Protein AF-A0AAV8ZD22-F1 (afdb_monomer_lite)

Organism: NCBI:txid1586634

pLDDT: mean 76.21, std 18.82, range [34.47, 95.62]

Sequence (143 aa):
MVSEIDNVQTKMKDAEFEMQIKDKSAKDVIDAASYLVEFYIKKIYVSENHILMQNILLKCIEFWLSNNLPVPVLENILLKNMDKYFYPLSILLFCKNFGNTLDDEIFKDDCDSKPTSSGFLKEFSTKFCLQLCSMVLENVNKS

Foldseek 3Di:
DPPPPVVVVVVVVVVVVVVVVVVVVLVVVLVVLLVVLLVQQVVVLVPPDLVSNLVSNVVSLCVCVVVVHDVVSVLVSCVVNCLSRLPSVCCLQPPFCPVVPDPPPPDPDDDPPDPGSPNSNVSDDPVSNVVSVVSCVVCPPVD

Secondary structure (DSSP, 8-state):
--TTHHHHHHHHHHHHHHHHHHHHHHHHHHHHHHHHHHHHHHHHGGG--HHHHHHHHHHHHHHHHHTT--HHHHHHHHHHTGGGTHHHHHHHHH-TTGGGTT-TTT--S--S----HHHHHHHS-HHHHHHHHHHHHHHHT--

Radius of gyration: 21.17 Å; chains: 1; bounding box: 55×38×65 Å

Structure (mmCIF, N/CA/C/O backbone):
data_AF-A0AAV8ZD22-F1
#
_entry.id   AF-A0AAV8ZD22-F1
#
loop_
_atom_site.group_PDB
_atom_site.id
_atom_site.type_symbol
_atom_site.label_atom_id
_atom_site.label_alt_id
_atom_site.label_comp_id
_atom_site.label_asym_id
_atom_site.label_entity_id
_atom_site.label_seq_id
_atom_site.pdbx_PDB_ins_code
_atom_site.Cartn_x
_atom_site.Cartn_y
_atom_site.Cartn_z
_atom_site.occupancy
_atom_site.B_iso_or_equiv
_atom_site.auth_seq_id
_atom_site.auth_comp_id
_atom_site.auth_asym_id
_atom_site.auth_atom_id
_atom_site.pdbx_PDB_model_num
ATOM 1 N N . MET A 1 1 ? -36.267 6.511 46.893 1.00 45.94 1 MET A N 1
ATOM 2 C CA . MET A 1 1 ? -35.043 5.874 46.356 1.00 45.94 1 MET A CA 1
ATOM 3 C C . MET A 1 1 ? -35.280 5.354 44.930 1.00 45.94 1 MET A C 1
ATOM 5 O O . MET A 1 1 ? -35.083 4.178 44.680 1.00 45.94 1 MET A O 1
ATOM 9 N N . VAL A 1 2 ? -35.737 6.198 43.992 1.00 48.09 2 VAL A N 1
ATOM 10 C CA . VAL A 1 2 ? -35.997 5.783 42.584 1.00 48.09 2 VAL A CA 1
ATOM 11 C C . VAL A 1 2 ? -35.285 6.701 41.569 1.00 48.09 2 VAL A C 1
ATOM 13 O O . VAL A 1 2 ? -35.217 6.397 40.392 1.00 48.09 2 VAL A O 1
ATOM 16 N N . SER A 1 3 ? -34.657 7.795 42.010 1.00 55.34 3 SER A N 1
ATOM 17 C CA . SER A 1 3 ? -34.100 8.835 41.131 1.00 55.34 3 SER A CA 1
ATOM 18 C C . SER A 1 3 ? -32.692 8.564 40.582 1.00 55.34 3 SER A C 1
ATOM 20 O O . SER A 1 3 ? -32.246 9.275 39.686 1.00 55.34 3 SER A O 1
ATOM 22 N N . GLU A 1 4 ? -31.963 7.579 41.109 1.00 50.12 4 GLU A N 1
ATOM 23 C CA . GLU A 1 4 ? -30.571 7.315 40.699 1.00 50.12 4 GLU A CA 1
ATOM 24 C C . GLU A 1 4 ? -30.467 6.327 39.528 1.00 50.12 4 GLU A C 1
ATOM 26 O O . GLU A 1 4 ? -29.526 6.407 38.745 1.00 50.12 4 GLU A O 1
ATOM 31 N N . ILE A 1 5 ? -31.453 5.440 39.357 1.00 50.94 5 ILE A N 1
ATOM 32 C CA . ILE A 1 5 ? -31.430 4.373 38.341 1.00 50.94 5 ILE A CA 1
ATOM 33 C C . ILE A 1 5 ? -31.773 4.926 36.945 1.00 50.94 5 ILE A C 1
ATOM 35 O O . ILE A 1 5 ? -31.109 4.581 35.965 1.00 50.94 5 ILE A O 1
ATOM 39 N N . ASP A 1 6 ? -32.723 5.861 36.859 1.00 48.06 6 ASP A N 1
ATOM 40 C CA . ASP A 1 6 ? -33.130 6.486 35.589 1.00 48.06 6 ASP A CA 1
ATOM 41 C C . ASP A 1 6 ? -32.039 7.412 35.012 1.00 48.06 6 ASP A C 1
ATOM 43 O O . ASP A 1 6 ? -31.872 7.538 33.795 1.00 48.06 6 ASP A O 1
ATOM 47 N N . ASN A 1 7 ? -31.217 8.015 35.878 1.00 50.19 7 ASN 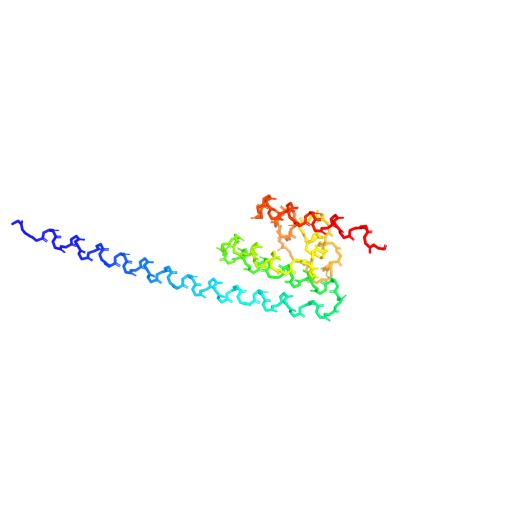A N 1
ATOM 48 C CA . ASN A 1 7 ? -30.137 8.920 35.474 1.00 50.19 7 ASN A CA 1
ATOM 49 C C . ASN A 1 7 ? -28.916 8.168 34.895 1.00 50.19 7 ASN A C 1
ATOM 51 O O . ASN A 1 7 ? -28.169 8.711 34.080 1.00 50.19 7 ASN A O 1
ATOM 55 N N . VAL A 1 8 ? -28.717 6.902 35.281 1.00 53.22 8 VAL A N 1
ATOM 56 C CA . VAL A 1 8 ? -27.631 6.046 34.765 1.00 53.22 8 VAL A CA 1
ATOM 57 C C . VAL A 1 8 ? -27.992 5.455 33.400 1.00 53.22 8 VAL A C 1
ATOM 59 O O . VAL A 1 8 ? -27.152 5.446 32.501 1.00 53.22 8 VAL A O 1
ATOM 62 N N . GLN A 1 9 ? -29.247 5.038 33.196 1.00 51.25 9 GLN A N 1
ATOM 63 C CA . GLN A 1 9 ? -29.701 4.502 31.903 1.00 51.25 9 GLN A CA 1
ATOM 64 C C . GLN A 1 9 ? -29.689 5.547 30.780 1.00 51.25 9 GLN A C 1
ATOM 66 O O . GLN A 1 9 ? -29.398 5.213 29.632 1.00 51.25 9 GLN A O 1
ATOM 71 N N . THR A 1 10 ? -29.959 6.812 31.107 1.00 54.03 10 THR A N 1
ATOM 72 C CA . THR A 1 10 ? -29.944 7.910 30.128 1.00 54.03 10 THR A CA 1
ATOM 73 C C . THR A 1 10 ? -28.510 8.229 29.681 1.00 54.03 10 THR A C 1
ATOM 75 O O . THR A 1 10 ? -28.234 8.278 28.486 1.00 54.03 10 THR A O 1
ATOM 78 N N . LYS A 1 11 ? -27.551 8.278 30.620 1.00 55.69 11 LYS A N 1
ATOM 79 C CA . LYS A 1 11 ? -26.122 8.484 30.312 1.00 55.69 11 LYS A CA 1
ATOM 80 C C . LYS A 1 11 ? -25.483 7.352 29.500 1.00 55.69 11 LYS A C 1
ATOM 82 O O . LYS A 1 11 ? -24.608 7.622 28.683 1.00 55.69 11 LYS A O 1
ATOM 87 N N . MET A 1 12 ? -25.888 6.095 29.714 1.00 56.16 12 MET A N 1
ATOM 88 C CA . MET A 1 12 ? -25.367 4.962 28.931 1.00 56.16 12 MET A CA 1
ATOM 89 C C . MET A 1 12 ? -25.869 4.981 27.481 1.00 56.16 12 MET A C 1
ATOM 91 O O . MET A 1 12 ? -25.092 4.690 26.575 1.00 56.16 12 MET A O 1
ATOM 95 N N . LYS A 1 13 ? -27.124 5.390 27.249 1.00 51.69 13 LYS A N 1
ATOM 96 C CA . LYS A 1 13 ? -27.680 5.554 25.895 1.00 51.69 13 LYS A CA 1
ATOM 97 C C . LYS A 1 13 ? -27.021 6.690 25.117 1.00 51.69 13 LYS A C 1
ATOM 99 O O . LYS A 1 13 ? -26.737 6.514 23.937 1.00 51.69 13 LYS A O 1
ATOM 104 N N . ASP A 1 14 ? -26.743 7.816 25.770 1.00 51.88 14 ASP A N 1
ATOM 105 C CA . ASP A 1 14 ? -26.068 8.949 25.127 1.00 51.88 14 ASP A CA 1
ATOM 106 C C . ASP A 1 14 ? -24.612 8.606 24.767 1.00 51.88 14 ASP A C 1
ATOM 108 O O . ASP A 1 14 ? -24.157 8.921 23.669 1.00 51.88 14 ASP A O 1
ATOM 112 N N . ALA A 1 15 ? -23.903 7.866 25.629 1.00 56.94 15 ALA A N 1
ATOM 113 C CA . ALA A 1 15 ? -22.544 7.395 25.352 1.00 56.94 15 ALA A CA 1
ATOM 114 C C . ALA A 1 15 ? -22.484 6.354 24.216 1.00 56.94 15 ALA A C 1
ATOM 116 O O . ALA A 1 15 ? -21.581 6.413 23.382 1.00 56.94 15 ALA A O 1
ATOM 117 N N . GLU A 1 16 ? -23.443 5.423 24.139 1.00 54.44 16 GLU A N 1
ATOM 118 C CA . GLU A 1 16 ? -23.554 4.485 23.010 1.00 54.44 16 GLU A CA 1
ATOM 119 C C . GLU A 1 16 ? -23.884 5.203 21.699 1.00 54.44 16 GLU A C 1
ATOM 121 O O . GLU A 1 16 ? -23.331 4.856 20.655 1.00 54.44 16 GLU A O 1
ATOM 126 N N . PHE A 1 17 ? -24.748 6.220 21.736 1.00 50.00 17 PHE A N 1
ATOM 127 C CA . PHE A 1 17 ? -25.114 6.997 20.555 1.00 50.00 17 PHE A CA 1
ATOM 128 C C . PHE A 1 17 ? -23.949 7.873 20.069 1.00 50.00 17 PHE A C 1
ATOM 130 O O . PHE A 1 17 ? -23.640 7.875 18.879 1.00 50.00 17 PHE A O 1
ATOM 137 N N . GLU A 1 18 ? -23.226 8.543 20.972 1.00 50.84 18 GLU A N 1
ATOM 138 C CA . GLU A 1 18 ? -22.003 9.289 20.640 1.00 50.84 18 GLU A CA 1
ATOM 139 C C . GLU A 1 18 ? -20.881 8.380 20.117 1.00 50.84 18 GLU A C 1
ATOM 141 O O . GLU A 1 18 ? -20.168 8.754 19.182 1.00 50.84 18 GLU A O 1
ATOM 146 N N . MET A 1 19 ? -20.734 7.174 20.675 1.00 53.66 19 MET A N 1
ATOM 147 C CA . MET A 1 19 ? -19.767 6.180 20.206 1.00 53.66 19 MET A CA 1
ATOM 148 C C . MET A 1 19 ? -20.136 5.662 18.809 1.00 53.66 19 MET A C 1
ATOM 150 O O . MET A 1 19 ? -19.268 5.616 17.943 1.00 53.66 19 MET A O 1
ATOM 154 N N . GLN A 1 20 ? -21.416 5.379 18.540 1.00 51.31 20 GLN A N 1
ATOM 155 C CA . GLN A 1 20 ? -21.905 4.983 17.211 1.00 51.31 20 GLN A CA 1
ATOM 156 C C . GLN A 1 20 ? -21.801 6.113 16.170 1.00 51.31 20 GLN A C 1
ATOM 158 O O . GLN A 1 20 ? -21.500 5.850 15.004 1.00 51.31 20 GLN A O 1
ATOM 163 N N . ILE A 1 21 ? -22.007 7.374 16.567 1.00 53.88 21 ILE A N 1
ATOM 164 C CA . ILE A 1 21 ? -21.821 8.542 15.689 1.00 53.88 21 ILE A CA 1
ATOM 165 C C . ILE A 1 21 ? -20.338 8.753 15.362 1.00 53.88 21 ILE A C 1
ATOM 167 O O . ILE A 1 21 ? -20.004 8.996 14.199 1.00 53.88 21 ILE A O 1
ATOM 171 N N . LYS A 1 22 ? -19.439 8.619 16.349 1.00 59.47 22 LYS A N 1
ATOM 172 C CA . LYS A 1 22 ? -17.985 8.669 16.123 1.00 59.47 22 LYS A CA 1
ATOM 173 C C . LYS A 1 22 ? -17.518 7.561 15.186 1.00 59.47 22 LYS A C 1
ATOM 175 O O . LYS A 1 22 ? -16.723 7.834 14.292 1.00 59.47 22 LYS A O 1
ATOM 180 N N . ASP A 1 23 ? -18.041 6.350 15.351 1.00 64.56 23 ASP A N 1
ATOM 181 C CA . ASP A 1 23 ? -17.656 5.191 14.541 1.00 64.56 23 ASP A CA 1
ATOM 182 C C . ASP A 1 23 ? -18.130 5.334 13.084 1.00 64.56 23 ASP A C 1
ATOM 184 O O . ASP A 1 23 ? -17.390 5.058 12.139 1.00 64.56 23 ASP A O 1
ATOM 188 N N . LYS A 1 24 ? -19.335 5.885 12.877 1.00 71.12 24 LYS A N 1
ATOM 189 C CA . LYS A 1 24 ? -19.860 6.174 11.536 1.00 71.12 24 LYS A CA 1
ATOM 190 C C . LYS A 1 24 ? -19.096 7.301 10.838 1.00 71.12 24 LYS A C 1
ATOM 192 O O . LYS A 1 24 ? -18.698 7.139 9.690 1.00 71.12 24 LYS A O 1
ATOM 197 N N . SER A 1 25 ? -18.821 8.401 11.541 1.00 80.38 25 SER A N 1
ATOM 198 C CA . SER A 1 25 ? -18.038 9.513 10.987 1.00 80.38 25 SER A CA 1
ATOM 199 C C . SER A 1 25 ? -16.594 9.111 10.676 1.00 80.38 25 SER A C 1
ATOM 201 O O . SER A 1 25 ? -16.046 9.559 9.673 1.00 80.38 25 SER A O 1
ATOM 203 N N . ALA A 1 26 ? -15.966 8.282 11.515 1.00 84.50 26 ALA A N 1
ATOM 204 C CA . ALA A 1 26 ? -14.617 7.781 11.270 1.00 84.50 26 ALA A CA 1
ATOM 205 C C . ALA A 1 26 ? -14.584 6.844 10.058 1.00 84.50 26 ALA A C 1
ATOM 207 O O . ALA A 1 26 ? -13.686 6.939 9.222 1.00 84.50 26 ALA A O 1
ATOM 208 N N . LYS A 1 27 ? -15.596 5.982 9.925 1.00 88.81 27 LYS A N 1
ATOM 209 C CA . LYS A 1 27 ? -15.750 5.110 8.763 1.00 88.81 27 LYS A CA 1
ATOM 210 C C . LYS A 1 27 ? -15.905 5.902 7.465 1.00 88.81 27 LYS A C 1
ATOM 212 O O . LYS A 1 27 ? -15.204 5.596 6.508 1.00 88.81 27 LYS A O 1
ATOM 217 N N . ASP A 1 28 ? -16.729 6.948 7.450 1.00 92.81 28 ASP A N 1
ATOM 218 C CA . ASP A 1 28 ? -16.911 7.797 6.265 1.00 92.81 28 ASP A CA 1
ATOM 219 C C . ASP A 1 28 ? -15.590 8.469 5.835 1.00 92.81 28 ASP A C 1
ATOM 221 O O . ASP A 1 28 ? -15.279 8.549 4.645 1.00 92.81 28 ASP A O 1
ATOM 225 N N . VAL A 1 29 ? -14.768 8.901 6.802 1.00 92.19 29 VAL A N 1
ATOM 226 C CA . VAL A 1 29 ? -13.429 9.458 6.538 1.00 92.19 29 VAL A CA 1
ATOM 227 C C . VAL A 1 29 ? -12.488 8.399 5.963 1.00 92.19 29 VAL A C 1
ATOM 229 O O . VAL A 1 29 ? -11.791 8.672 4.985 1.00 92.19 29 VAL A O 1
ATOM 232 N N . ILE A 1 30 ? -12.476 7.191 6.533 1.00 93.69 30 ILE A N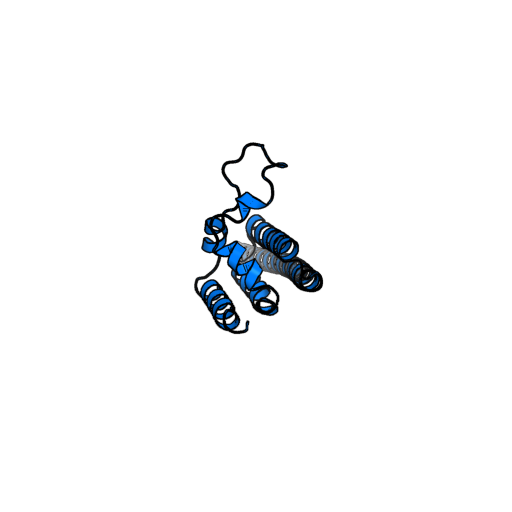 1
ATOM 233 C CA . ILE A 1 30 ? -11.658 6.077 6.034 1.00 93.69 30 ILE A CA 1
ATOM 234 C C . ILE A 1 30 ? -12.088 5.693 4.617 1.00 93.69 30 ILE A C 1
ATOM 236 O O . ILE A 1 30 ? -11.228 5.482 3.763 1.00 93.69 30 ILE A O 1
ATOM 240 N N . ASP A 1 31 ? -13.388 5.641 4.337 1.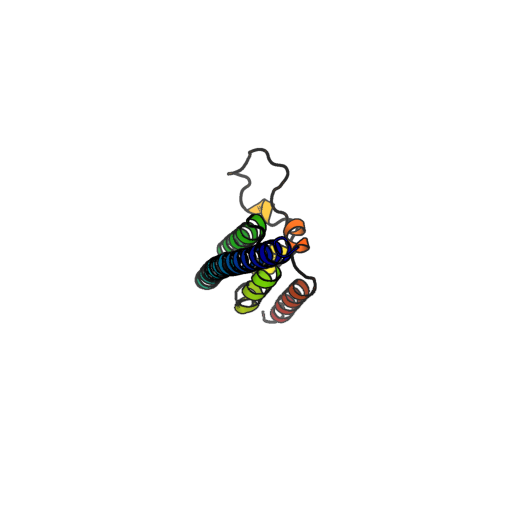00 94.50 31 ASP A N 1
ATOM 241 C CA . ASP A 1 31 ? -13.924 5.304 3.018 1.00 94.50 31 ASP A CA 1
ATOM 242 C C . ASP A 1 31 ? -13.555 6.381 1.981 1.00 94.50 31 ASP A C 1
ATOM 244 O O . ASP A 1 31 ? -13.091 6.057 0.883 1.00 94.50 31 ASP A O 1
ATOM 248 N N . ALA A 1 32 ? -13.659 7.665 2.340 1.00 95.06 32 ALA A N 1
ATOM 249 C CA . ALA A 1 32 ? -13.244 8.775 1.482 1.00 95.06 32 ALA A CA 1
ATOM 250 C C . ALA A 1 32 ? -11.729 8.770 1.208 1.00 95.06 32 ALA A C 1
ATOM 252 O O . ALA A 1 32 ? -11.302 8.913 0.058 1.00 95.06 32 ALA A O 1
ATOM 253 N N . ALA A 1 33 ? -10.909 8.557 2.242 1.00 95.38 33 ALA A N 1
ATOM 254 C CA . ALA A 1 33 ? -9.460 8.429 2.108 1.00 95.38 33 ALA A CA 1
ATOM 255 C C . ALA A 1 33 ? -9.079 7.216 1.246 1.00 95.38 33 ALA A C 1
ATOM 257 O O . ALA A 1 33 ? -8.215 7.317 0.372 1.00 95.38 33 ALA A O 1
ATOM 258 N N . SER A 1 34 ? -9.766 6.088 1.441 1.00 94.88 34 SER A N 1
ATOM 259 C CA . SER A 1 34 ? -9.576 4.865 0.656 1.00 94.88 34 SER A CA 1
ATOM 260 C C . SER A 1 34 ? -9.868 5.108 -0.819 1.00 94.88 34 SER A C 1
ATOM 262 O O . SER A 1 34 ? -9.068 4.738 -1.678 1.00 94.88 34 SER A O 1
ATOM 264 N N . TYR A 1 35 ? -10.983 5.780 -1.118 1.00 95.38 35 TYR A N 1
ATOM 265 C CA . TYR A 1 35 ? -11.352 6.151 -2.479 1.00 95.38 35 TYR A CA 1
ATOM 266 C C . TYR A 1 35 ? -10.302 7.057 -3.130 1.00 95.38 35 TYR A C 1
ATOM 268 O O . TYR A 1 35 ? -9.913 6.821 -4.275 1.00 95.38 35 TYR A O 1
ATOM 276 N N . LEU A 1 36 ? -9.807 8.061 -2.400 1.00 94.69 36 LEU A N 1
ATOM 277 C CA . LEU A 1 36 ? -8.793 8.992 -2.893 1.00 94.69 36 LEU A CA 1
ATOM 278 C C . LEU A 1 36 ? -7.488 8.270 -3.258 1.00 94.69 36 LEU A C 1
ATOM 280 O O . LEU A 1 36 ? -6.965 8.452 -4.359 1.00 94.69 36 LEU A O 1
ATOM 284 N N . VAL A 1 37 ? -6.982 7.425 -2.356 1.00 93.94 37 VAL A N 1
ATOM 285 C CA . VAL A 1 37 ? -5.751 6.656 -2.582 1.00 93.94 37 VAL A CA 1
ATOM 286 C C . VAL A 1 37 ? -5.933 5.667 -3.733 1.00 93.94 37 VAL A C 1
ATOM 288 O O . VAL A 1 37 ? -5.109 5.632 -4.648 1.00 93.94 37 VAL A O 1
ATOM 291 N N . GLU A 1 38 ? -7.039 4.916 -3.759 1.00 92.12 38 GLU A N 1
ATOM 292 C CA . GLU A 1 38 ? -7.342 4.002 -4.865 1.00 92.12 38 GLU A CA 1
ATOM 293 C C . GLU A 1 38 ? -7.435 4.730 -6.214 1.00 92.12 38 GLU A C 1
ATOM 295 O O . GLU A 1 38 ? -6.985 4.197 -7.232 1.00 92.12 38 GLU A O 1
ATOM 300 N N . PHE A 1 39 ? -8.014 5.933 -6.243 1.00 92.12 39 PHE A N 1
ATOM 301 C CA . PHE A 1 39 ? -8.133 6.735 -7.456 1.00 92.12 39 PHE A CA 1
ATOM 302 C C . PHE A 1 39 ? -6.759 7.093 -8.027 1.00 92.12 39 PHE A C 1
ATOM 304 O O . PHE A 1 39 ? -6.496 6.812 -9.200 1.00 92.12 39 PHE A O 1
ATOM 311 N N . TYR A 1 40 ? -5.868 7.662 -7.210 1.00 90.69 40 TYR A N 1
ATOM 312 C CA . TYR A 1 40 ? -4.534 8.049 -7.669 1.00 90.69 40 TYR A CA 1
ATOM 313 C C . TYR A 1 40 ? -3.716 6.839 -8.112 1.00 90.69 40 TYR A C 1
ATOM 315 O O . TYR A 1 40 ? -3.169 6.848 -9.214 1.00 90.69 40 TYR A O 1
ATOM 323 N N . ILE A 1 41 ? -3.726 5.760 -7.328 1.00 87.44 41 ILE A N 1
ATOM 324 C CA . ILE A 1 41 ? -3.038 4.510 -7.666 1.00 87.44 41 ILE A CA 1
ATOM 325 C C . ILE A 1 41 ? -3.490 3.955 -9.028 1.00 87.44 41 ILE A C 1
ATOM 327 O O . ILE A 1 41 ? -2.671 3.515 -9.836 1.00 87.44 41 ILE A O 1
ATOM 331 N N . LYS A 1 42 ? -4.793 3.988 -9.326 1.00 86.31 42 LYS A N 1
ATOM 332 C CA . LYS A 1 42 ? -5.313 3.510 -10.618 1.00 86.31 42 LYS A CA 1
ATOM 333 C C . LYS A 1 42 ? -4.912 4.419 -11.779 1.00 86.31 42 LYS A C 1
ATOM 335 O O . LYS A 1 42 ? -4.726 3.930 -12.891 1.00 86.31 42 LYS A O 1
ATOM 340 N N . LYS A 1 43 ? -4.787 5.729 -11.549 1.00 83.06 43 LYS A N 1
ATOM 341 C CA . LYS A 1 43 ? -4.439 6.705 -12.592 1.00 83.06 43 LYS A CA 1
ATOM 342 C C . LYS A 1 43 ? -2.959 6.684 -12.968 1.00 83.06 43 LYS A C 1
ATOM 344 O O . LYS A 1 43 ? -2.649 6.893 -14.137 1.00 83.06 43 LYS A O 1
ATOM 349 N N . ILE A 1 44 ? -2.061 6.388 -12.028 1.00 78.31 44 ILE A N 1
ATOM 350 C CA . ILE A 1 44 ? -0.613 6.437 -12.289 1.00 78.31 44 ILE A CA 1
ATOM 351 C C . ILE A 1 44 ? -0.102 5.328 -13.197 1.00 78.31 44 ILE A C 1
ATOM 353 O O . ILE A 1 44 ? 0.844 5.563 -13.947 1.00 78.31 44 ILE A O 1
ATOM 357 N N . TYR A 1 45 ? -0.755 4.162 -13.188 1.00 69.62 45 TYR A N 1
ATOM 358 C CA . TYR A 1 45 ? -0.381 3.020 -14.028 1.00 69.62 45 TYR A CA 1
ATOM 359 C C . TYR A 1 45 ? -0.318 3.378 -15.522 1.00 69.62 45 TYR A C 1
ATOM 361 O O . TYR A 1 45 ? 0.522 2.865 -16.249 1.00 69.62 45 TYR A O 1
ATOM 369 N N . VAL A 1 46 ? -1.151 4.322 -15.967 1.00 64.19 46 VAL A N 1
ATOM 370 C CA . VAL A 1 46 ? -1.263 4.725 -17.379 1.00 64.19 46 VAL A CA 1
ATOM 371 C C . VAL A 1 46 ? -0.013 5.452 -17.892 1.00 64.19 46 VAL A C 1
ATOM 373 O O . VAL A 1 46 ? 0.181 5.557 -19.095 1.00 64.19 46 VAL A O 1
ATOM 376 N N . SER A 1 47 ? 0.834 5.974 -17.001 1.00 62.59 47 SER A N 1
ATOM 377 C CA . SER A 1 47 ? 1.918 6.883 -17.393 1.00 62.59 47 SER A CA 1
ATOM 378 C C . SER A 1 47 ? 3.247 6.212 -17.761 1.00 62.59 47 SER A C 1
ATOM 380 O O . SER A 1 47 ? 4.141 6.930 -18.196 1.00 62.59 47 SER A O 1
ATOM 382 N N . GLU A 1 48 ? 3.412 4.896 -17.541 1.00 68.19 48 GLU A N 1
ATOM 383 C CA . GLU A 1 48 ? 4.676 4.123 -17.695 1.00 68.19 48 GLU A CA 1
ATOM 384 C C . GLU A 1 48 ? 5.931 4.754 -17.042 1.00 68.19 48 GLU A C 1
ATOM 386 O O . GLU A 1 48 ? 7.052 4.274 -17.188 1.00 68.19 48 GLU A O 1
ATOM 391 N N . ASN A 1 49 ? 5.760 5.818 -16.257 1.00 82.88 49 ASN A N 1
ATOM 392 C CA . ASN A 1 49 ? 6.834 6.554 -15.623 1.00 82.88 49 ASN A CA 1
ATOM 393 C C . ASN A 1 49 ? 6.980 6.078 -14.177 1.00 82.88 49 ASN A C 1
ATOM 395 O O . ASN A 1 49 ? 6.250 6.510 -13.282 1.00 82.88 49 ASN A O 1
ATOM 399 N N . HIS A 1 50 ? 7.945 5.189 -13.947 1.00 79.38 50 HIS A N 1
ATOM 400 C CA . HIS A 1 50 ? 8.190 4.609 -12.627 1.00 79.38 50 HIS A CA 1
ATOM 401 C C . HIS A 1 50 ? 8.521 5.648 -11.546 1.00 79.38 50 HIS A C 1
ATOM 403 O O . HIS A 1 50 ? 8.151 5.432 -10.394 1.00 79.38 50 HIS A O 1
ATOM 409 N N . ILE A 1 51 ? 9.139 6.782 -11.900 1.00 83.69 51 ILE A N 1
ATOM 410 C CA . ILE A 1 51 ? 9.435 7.872 -10.955 1.00 83.69 51 ILE A CA 1
ATOM 411 C C . ILE A 1 51 ? 8.134 8.546 -10.511 1.00 83.69 51 ILE A C 1
ATOM 413 O O . ILE A 1 51 ? 7.889 8.715 -9.319 1.00 83.69 51 ILE A O 1
ATOM 417 N N . LEU A 1 52 ? 7.255 8.882 -11.460 1.00 84.62 52 LEU A N 1
ATOM 418 C CA . LEU A 1 52 ? 5.954 9.475 -11.149 1.00 84.62 52 LEU A CA 1
ATOM 419 C C . LEU A 1 52 ? 5.085 8.519 -10.320 1.00 84.62 52 LEU A C 1
ATOM 421 O O . LEU A 1 52 ? 4.464 8.936 -9.342 1.00 84.62 52 LEU A O 1
ATOM 425 N N . MET A 1 53 ? 5.068 7.233 -10.685 1.00 87.75 53 MET A N 1
ATOM 426 C CA . MET A 1 53 ? 4.355 6.202 -9.930 1.00 87.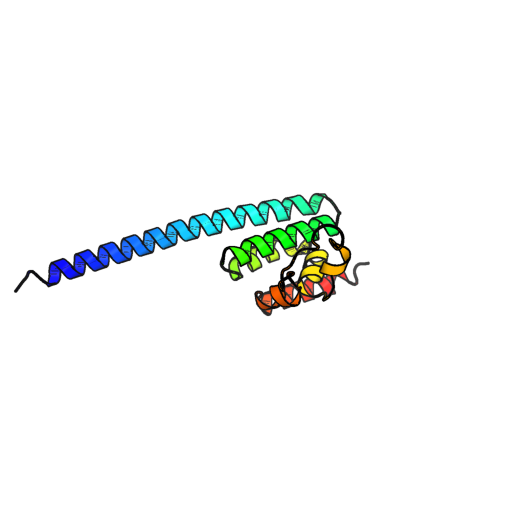75 53 MET A CA 1
ATOM 427 C C . MET A 1 53 ? 4.872 6.104 -8.495 1.00 87.75 53 MET A C 1
ATOM 429 O O . MET A 1 53 ? 4.081 6.068 -7.555 1.00 87.75 53 MET A O 1
ATOM 433 N N . GLN A 1 54 ? 6.194 6.098 -8.324 1.00 85.88 54 GLN A N 1
ATOM 434 C CA . GLN A 1 54 ? 6.828 6.060 -7.015 1.00 85.88 54 GLN A CA 1
ATOM 435 C C . GLN A 1 54 ? 6.487 7.298 -6.178 1.00 85.88 54 GLN A C 1
ATOM 437 O O . GLN A 1 54 ? 6.101 7.148 -5.022 1.00 85.88 54 GLN A O 1
ATOM 442 N N . ASN A 1 55 ? 6.555 8.501 -6.756 1.00 85.94 55 ASN A N 1
ATOM 443 C CA . ASN A 1 55 ? 6.232 9.750 -6.060 1.00 85.94 55 ASN A CA 1
ATOM 444 C C . ASN A 1 55 ? 4.781 9.787 -5.581 1.00 85.94 55 ASN A C 1
ATOM 446 O O . ASN A 1 55 ? 4.496 10.218 -4.465 1.00 85.94 55 ASN A O 1
ATOM 450 N N . ILE A 1 56 ? 3.850 9.311 -6.404 1.00 89.69 56 ILE A N 1
ATOM 451 C CA . ILE A 1 56 ? 2.438 9.288 -6.025 1.00 89.69 56 ILE A CA 1
ATOM 452 C C . ILE A 1 56 ? 2.178 8.227 -4.955 1.00 89.69 56 ILE A C 1
ATOM 454 O O . ILE A 1 56 ? 1.474 8.517 -3.992 1.00 89.69 56 ILE A O 1
ATOM 458 N N . LEU A 1 57 ? 2.792 7.043 -5.053 1.00 90.81 57 LEU A N 1
ATOM 459 C CA . LEU A 1 57 ? 2.723 6.037 -3.988 1.00 90.81 57 LEU A CA 1
ATOM 460 C C . LEU A 1 57 ? 3.280 6.567 -2.665 1.00 90.81 57 LEU A C 1
ATOM 462 O O . LEU A 1 57 ? 2.639 6.395 -1.630 1.00 90.81 57 LEU A O 1
ATOM 466 N N . LEU A 1 58 ? 4.424 7.257 -2.708 1.00 90.12 58 LEU A N 1
ATOM 467 C CA . LEU A 1 58 ? 5.008 7.923 -1.548 1.00 90.12 58 LEU A CA 1
ATOM 468 C C . LEU A 1 58 ? 4.011 8.905 -0.931 1.00 90.12 58 LEU A C 1
ATOM 470 O O . LEU A 1 58 ? 3.713 8.797 0.254 1.00 90.12 58 LEU A O 1
ATOM 474 N N . LYS A 1 59 ? 3.425 9.804 -1.732 1.00 90.69 59 LYS A N 1
ATOM 475 C CA . LYS A 1 59 ? 2.445 10.779 -1.234 1.00 90.69 59 LYS A CA 1
ATOM 476 C C . LYS A 1 59 ? 1.178 10.133 -0.687 1.00 90.69 59 LYS A C 1
ATOM 478 O O . LYS A 1 59 ? 0.647 10.621 0.305 1.00 90.69 59 LYS A O 1
ATOM 483 N N . CYS A 1 60 ? 0.708 9.032 -1.271 1.00 92.75 60 CYS A N 1
ATOM 484 C CA . CYS A 1 60 ? -0.422 8.280 -0.728 1.00 92.75 60 CYS A CA 1
ATOM 485 C C . CYS A 1 60 ? -0.101 7.657 0.637 1.00 92.75 60 CYS A C 1
ATOM 487 O O . CYS A 1 60 ? -0.935 7.718 1.538 1.00 92.75 60 CYS A O 1
ATOM 489 N N . ILE A 1 61 ? 1.092 7.077 0.796 1.00 92.44 61 ILE A N 1
ATOM 490 C CA . ILE A 1 61 ? 1.526 6.454 2.053 1.00 92.44 61 ILE A CA 1
ATOM 491 C C . ILE A 1 61 ? 1.765 7.522 3.125 1.00 92.44 61 ILE A C 1
ATOM 493 O O . ILE A 1 61 ? 1.245 7.386 4.229 1.00 92.44 61 ILE A O 1
ATOM 497 N N . GLU A 1 62 ? 2.465 8.612 2.796 1.00 91.69 62 GLU A N 1
ATOM 498 C CA . GLU A 1 62 ? 2.649 9.764 3.690 1.00 91.69 62 GLU A CA 1
ATOM 499 C C . GLU A 1 62 ? 1.304 10.315 4.155 1.00 91.69 62 GLU A C 1
ATOM 501 O O . GLU A 1 62 ? 1.064 10.411 5.353 1.00 91.69 62 GLU A O 1
ATOM 506 N N . PHE A 1 63 ? 0.394 10.605 3.219 1.00 93.75 63 PHE A N 1
ATOM 507 C CA . PHE A 1 63 ? -0.950 11.074 3.542 1.00 93.75 63 PHE A CA 1
ATOM 508 C C . PHE A 1 63 ? -1.659 10.134 4.521 1.00 93.75 63 PHE A C 1
ATOM 510 O O . PHE A 1 63 ? -2.231 10.594 5.509 1.00 93.75 63 PHE A O 1
ATOM 517 N N . TRP A 1 64 ? -1.616 8.826 4.270 1.00 95.00 64 TRP A N 1
ATOM 518 C CA . TRP A 1 64 ? -2.306 7.852 5.107 1.00 95.00 64 TRP A CA 1
ATOM 519 C C . TRP A 1 64 ? -1.748 7.811 6.531 1.00 95.00 64 TRP A C 1
ATOM 521 O O . TRP A 1 64 ? -2.505 7.875 7.503 1.00 95.00 64 TRP A O 1
ATOM 531 N N . LEU A 1 65 ? -0.420 7.743 6.648 1.00 91.12 65 LEU A N 1
ATOM 532 C CA . LEU A 1 65 ? 0.279 7.644 7.927 1.00 91.12 65 LEU A CA 1
ATOM 533 C C . LEU A 1 65 ? 0.195 8.951 8.722 1.00 91.12 65 LEU A C 1
ATOM 535 O O . LEU A 1 65 ? -0.111 8.920 9.910 1.00 91.12 65 LEU A O 1
ATOM 539 N N . SER A 1 66 ? 0.367 10.108 8.075 1.00 91.31 66 SER A N 1
ATOM 540 C CA . SER A 1 66 ? 0.254 11.420 8.730 1.00 91.31 66 SER A CA 1
ATOM 541 C C . SER A 1 66 ? -1.143 11.696 9.293 1.00 91.31 66 SER A C 1
ATOM 543 O O . SER A 1 66 ? -1.274 12.471 10.236 1.00 91.31 66 SER A O 1
ATOM 545 N N . ASN A 1 67 ? -2.183 11.056 8.750 1.00 91.25 67 ASN A N 1
ATOM 546 C CA . ASN A 1 67 ? -3.553 11.157 9.258 1.00 91.25 67 ASN A CA 1
ATOM 547 C C . ASN A 1 67 ? -3.922 10.043 10.257 1.00 91.25 67 ASN A C 1
ATOM 549 O O . ASN A 1 67 ? -5.082 9.954 10.655 1.00 91.25 67 ASN A O 1
ATOM 553 N N . ASN A 1 68 ? -2.963 9.209 10.684 1.00 89.44 68 ASN A N 1
ATOM 554 C CA . ASN A 1 68 ? -3.171 8.091 11.616 1.00 89.44 68 ASN A CA 1
ATOM 555 C C . ASN A 1 68 ? -4.310 7.144 11.190 1.00 89.44 68 ASN A C 1
ATOM 557 O O . ASN A 1 68 ? -5.056 6.625 12.025 1.00 89.44 68 ASN A O 1
ATOM 561 N N . LEU A 1 69 ? -4.471 6.938 9.880 1.00 93.06 69 LEU A N 1
ATOM 562 C CA . LEU A 1 69 ? -5.496 6.047 9.349 1.00 93.06 69 LEU A CA 1
ATOM 563 C C . LEU A 1 69 ? -5.080 4.572 9.526 1.00 93.06 69 LEU A C 1
ATOM 565 O O . LEU A 1 69 ? -3.886 4.262 9.523 1.00 93.06 69 LEU A O 1
ATOM 569 N N . PRO A 1 70 ? -6.029 3.621 9.632 1.00 94.12 70 PRO A N 1
ATOM 570 C CA . PRO A 1 70 ? -5.699 2.219 9.886 1.00 94.12 70 PRO A CA 1
ATOM 571 C C . PRO A 1 70 ? -4.826 1.608 8.781 1.00 94.12 70 PRO A C 1
ATOM 573 O O . PRO A 1 70 ? -5.277 1.421 7.650 1.00 94.12 70 PRO A O 1
ATOM 576 N N . VAL A 1 71 ? -3.579 1.256 9.103 1.00 94.50 71 VAL A N 1
ATOM 577 C CA . VAL A 1 71 ? -2.625 0.666 8.143 1.00 94.50 71 VAL A CA 1
ATOM 578 C C . VAL A 1 71 ? -3.139 -0.620 7.473 1.00 94.50 71 VAL A C 1
ATOM 580 O O . VAL A 1 71 ? -2.961 -0.744 6.262 1.00 94.50 71 VAL A O 1
ATOM 583 N N . PRO A 1 72 ? -3.863 -1.538 8.152 1.00 94.75 72 PRO A N 1
ATOM 584 C CA . PRO A 1 72 ? -4.405 -2.729 7.487 1.00 94.75 72 PRO A CA 1
ATOM 585 C C . PRO A 1 72 ? -5.341 -2.422 6.305 1.00 94.75 72 PRO A C 1
ATOM 587 O O . PRO A 1 72 ? -5.450 -3.211 5.365 1.00 94.75 72 PRO A O 1
ATOM 590 N N . VAL A 1 73 ? -6.020 -1.269 6.321 1.00 95.06 73 VAL A N 1
ATOM 591 C CA . VAL A 1 73 ? -6.870 -0.830 5.204 1.00 95.06 73 VAL A CA 1
ATOM 592 C C . VAL A 1 73 ? -6.008 -0.353 4.033 1.00 95.06 73 VAL A C 1
ATOM 594 O O . VAL A 1 73 ? -6.273 -0.740 2.893 1.00 95.06 73 VAL A O 1
ATOM 597 N N . LEU A 1 74 ? -4.938 0.402 4.306 1.00 94.94 74 LEU A N 1
ATOM 598 C CA . LEU A 1 74 ? -3.958 0.799 3.292 1.00 94.94 74 LEU A CA 1
ATOM 599 C C . LEU A 1 74 ? -3.299 -0.416 2.638 1.00 94.94 74 LEU A C 1
ATOM 601 O O . LEU A 1 74 ? -3.220 -0.477 1.415 1.00 94.94 74 LEU A O 1
ATOM 605 N N . GLU A 1 75 ? -2.872 -1.401 3.428 1.00 95.31 75 GLU A N 1
ATOM 606 C CA . GLU A 1 75 ? -2.305 -2.652 2.915 1.00 95.31 75 GLU A CA 1
ATOM 607 C C . GLU A 1 75 ? -3.247 -3.339 1.935 1.00 95.31 75 GLU A C 1
ATOM 609 O O . GLU A 1 75 ? -2.827 -3.759 0.861 1.00 95.31 75 GLU A O 1
ATOM 614 N N . ASN A 1 76 ? -4.535 -3.418 2.274 1.00 94.69 76 ASN A N 1
ATOM 615 C CA . ASN A 1 76 ? -5.533 -4.013 1.398 1.00 94.69 76 ASN A CA 1
ATOM 616 C C . ASN A 1 76 ? -5.686 -3.220 0.087 1.00 94.69 76 ASN A C 1
ATOM 618 O O . ASN A 1 76 ? -5.747 -3.810 -0.989 1.00 94.69 76 ASN A O 1
ATOM 622 N N . ILE A 1 77 ? -5.707 -1.885 0.154 1.00 93.31 77 ILE A N 1
ATOM 623 C CA . ILE A 1 77 ? -5.753 -1.014 -1.033 1.00 93.31 77 ILE A CA 1
ATOM 624 C C . ILE A 1 77 ? -4.528 -1.235 -1.929 1.00 93.31 77 ILE A C 1
ATOM 626 O O . ILE A 1 77 ? -4.670 -1.376 -3.150 1.00 93.31 77 ILE A O 1
ATOM 630 N N . LEU A 1 78 ? -3.342 -1.296 -1.317 1.00 93.00 78 LEU A N 1
ATOM 631 C CA . LEU A 1 78 ? -2.079 -1.518 -2.010 1.00 93.00 78 LEU A CA 1
ATOM 632 C C . LEU A 1 78 ? -2.017 -2.923 -2.633 1.00 93.00 78 LEU A C 1
ATOM 634 O O . LEU A 1 78 ? -1.602 -3.093 -3.774 1.00 93.00 78 LEU A O 1
ATOM 638 N N . LEU A 1 79 ? -2.498 -3.948 -1.927 1.00 92.62 79 LEU A N 1
ATOM 639 C CA . LEU A 1 79 ? -2.534 -5.322 -2.434 1.00 92.62 79 LEU A CA 1
ATOM 640 C C . LEU A 1 79 ? -3.452 -5.477 -3.648 1.00 92.62 79 LEU A C 1
ATOM 642 O O . LEU A 1 79 ? -3.071 -6.140 -4.610 1.00 92.62 79 LEU A O 1
ATOM 646 N N . LYS A 1 80 ? -4.631 -4.840 -3.646 1.00 90.50 80 LYS A N 1
ATOM 647 C CA . LYS A 1 80 ? -5.626 -4.962 -4.732 1.00 90.50 80 LYS A CA 1
ATOM 648 C C . LYS A 1 80 ? -5.098 -4.597 -6.121 1.00 90.50 80 LYS A C 1
ATOM 650 O O . LYS A 1 80 ? -5.680 -5.031 -7.108 1.00 90.50 80 LYS A O 1
ATOM 655 N N . ASN A 1 81 ? -4.078 -3.745 -6.207 1.00 83.81 81 ASN A N 1
ATOM 656 C CA . ASN A 1 81 ? -3.535 -3.258 -7.478 1.00 83.81 81 ASN A CA 1
ATOM 657 C C . ASN A 1 81 ? -2.011 -3.459 -7.570 1.00 83.81 81 ASN A C 1
ATOM 659 O O . ASN A 1 81 ? -1.359 -2.827 -8.399 1.00 83.81 81 ASN A O 1
ATOM 663 N N . MET A 1 82 ? -1.440 -4.297 -6.698 1.00 87.88 82 MET A N 1
ATOM 664 C CA . MET A 1 82 ? 0.008 -4.454 -6.544 1.00 87.88 82 MET A CA 1
ATOM 665 C C . MET A 1 82 ? 0.692 -4.914 -7.835 1.00 87.88 82 MET A C 1
ATOM 667 O O . MET A 1 82 ? 1.816 -4.509 -8.108 1.00 87.88 82 MET A O 1
ATOM 671 N N . ASP A 1 83 ? 0.008 -5.688 -8.673 1.00 86.69 83 ASP A N 1
ATOM 672 C CA . ASP A 1 83 ? 0.473 -6.138 -9.990 1.00 86.69 83 ASP A CA 1
ATOM 673 C C . ASP A 1 83 ? 0.945 -5.011 -10.913 1.00 86.69 83 ASP A C 1
ATOM 675 O O . ASP A 1 83 ? 1.828 -5.214 -11.743 1.00 86.69 83 ASP A O 1
ATOM 679 N N . LYS A 1 84 ? 0.417 -3.804 -10.722 1.00 85.44 84 LYS A N 1
ATOM 680 C CA . LYS A 1 84 ? 0.709 -2.638 -11.560 1.00 85.44 84 LYS A CA 1
ATOM 681 C C . LYS A 1 84 ? 1.921 -1.838 -11.104 1.00 85.44 84 LYS A C 1
ATOM 683 O O . LYS A 1 84 ? 2.487 -1.089 -11.893 1.00 85.44 84 LYS A O 1
ATOM 688 N N . TYR A 1 85 ? 2.288 -1.939 -9.829 1.00 87.69 85 TYR A N 1
ATOM 689 C CA . TYR A 1 85 ? 3.289 -1.063 -9.217 1.00 87.69 85 TYR A CA 1
ATOM 690 C C . TYR A 1 85 ? 4.140 -1.749 -8.144 1.00 87.69 85 TYR A C 1
ATOM 692 O O . TYR A 1 85 ? 4.795 -1.072 -7.351 1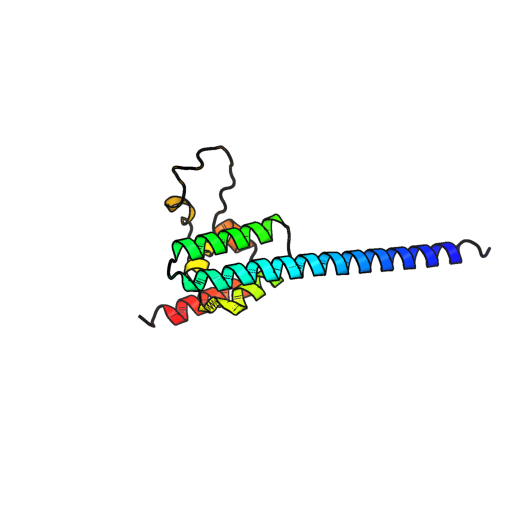.00 87.69 85 TYR A O 1
ATOM 700 N N . PHE A 1 86 ? 4.187 -3.083 -8.127 1.00 90.19 86 PHE A N 1
ATOM 701 C CA . PHE A 1 86 ? 5.019 -3.847 -7.196 1.00 90.19 86 PHE A CA 1
ATOM 702 C C . PHE A 1 86 ? 6.482 -3.393 -7.255 1.00 90.19 86 PHE A C 1
ATOM 704 O O . PHE A 1 86 ? 7.125 -3.274 -6.218 1.00 90.19 86 PHE A O 1
ATOM 711 N N . TYR A 1 87 ? 6.993 -3.066 -8.447 1.00 89.69 87 TYR A N 1
ATOM 712 C CA . TYR A 1 87 ? 8.364 -2.598 -8.616 1.00 89.69 87 TYR A CA 1
ATOM 713 C C . TYR A 1 87 ? 8.618 -1.241 -7.928 1.00 89.69 87 TYR A C 1
ATOM 715 O O . TYR A 1 87 ? 9.393 -1.221 -6.968 1.00 89.69 87 TYR A O 1
ATOM 723 N N . PRO A 1 88 ? 7.950 -0.124 -8.292 1.00 89.31 88 PRO A N 1
ATOM 724 C CA . PRO A 1 88 ? 8.161 1.155 -7.607 1.00 89.31 88 PRO A CA 1
ATOM 725 C C . PRO A 1 88 ? 7.824 1.103 -6.107 1.00 89.31 88 PRO A C 1
ATOM 727 O O . PRO A 1 88 ? 8.514 1.739 -5.311 1.00 89.31 88 PRO A O 1
ATOM 730 N N . LEU A 1 89 ? 6.833 0.303 -5.694 1.00 90.69 89 LEU A N 1
ATOM 731 C CA . LEU A 1 89 ? 6.517 0.103 -4.278 1.00 90.69 89 LEU A CA 1
ATOM 732 C C . LEU A 1 89 ? 7.627 -0.648 -3.527 1.00 90.69 89 LEU A C 1
ATOM 734 O O . LEU A 1 89 ? 7.973 -0.275 -2.410 1.00 90.69 89 LEU A O 1
ATOM 738 N N . SER A 1 90 ? 8.220 -1.680 -4.130 1.00 90.44 90 SER A N 1
ATOM 739 C CA . SER A 1 90 ? 9.329 -2.421 -3.519 1.00 90.44 90 SER A CA 1
ATOM 740 C C . SER A 1 90 ? 10.569 -1.547 -3.331 1.00 90.44 90 SER A C 1
ATOM 742 O O . SER A 1 90 ? 11.201 -1.600 -2.277 1.00 90.44 90 SER A O 1
ATOM 744 N N . ILE A 1 91 ? 10.868 -0.670 -4.296 1.00 88.12 91 ILE A N 1
ATOM 745 C CA . ILE A 1 91 ? 11.954 0.306 -4.158 1.00 88.12 91 ILE A CA 1
ATOM 746 C C . ILE A 1 91 ? 11.656 1.251 -2.993 1.00 88.12 91 ILE A C 1
ATOM 748 O O . ILE A 1 91 ? 12.524 1.483 -2.153 1.00 88.12 91 ILE A O 1
ATOM 752 N N . LEU A 1 92 ? 10.423 1.760 -2.916 1.00 87.50 92 LEU A N 1
ATOM 753 C CA . LEU A 1 92 ? 9.998 2.683 -1.867 1.00 87.50 92 LEU A CA 1
ATOM 754 C C . LEU A 1 92 ? 10.133 2.082 -0.457 1.00 87.50 92 LEU A C 1
ATOM 756 O O . LEU A 1 92 ? 10.579 2.763 0.464 1.00 87.50 92 LEU A O 1
ATOM 760 N N . LEU A 1 93 ? 9.763 0.811 -0.282 1.00 88.31 93 LEU A N 1
ATOM 761 C CA . LEU A 1 93 ? 9.741 0.168 1.035 1.00 88.31 93 LEU A CA 1
ATOM 762 C C . LEU A 1 93 ? 11.075 -0.463 1.442 1.00 88.31 93 LEU A C 1
ATOM 764 O O . LEU A 1 93 ? 11.369 -0.526 2.633 1.00 88.31 93 LEU A O 1
ATOM 768 N N . PHE A 1 94 ? 11.893 -0.928 0.494 1.00 86.44 94 PHE A N 1
ATOM 769 C CA . PHE A 1 94 ? 13.074 -1.737 0.817 1.00 86.44 94 PHE A CA 1
ATOM 770 C C . PHE A 1 94 ? 14.416 -1.076 0.481 1.00 86.44 94 PHE A C 1
ATOM 772 O O . PHE A 1 94 ? 15.436 -1.452 1.061 1.00 86.44 94 PHE A O 1
ATOM 779 N N . CYS A 1 95 ? 14.473 -0.090 -0.422 1.00 82.00 95 CYS A N 1
ATOM 780 C CA . CYS A 1 95 ? 15.751 0.519 -0.802 1.00 82.00 95 CYS A CA 1
ATOM 781 C C . CYS A 1 95 ? 16.145 1.643 0.162 1.00 82.00 95 CYS A C 1
ATOM 783 O O . CYS A 1 95 ? 15.351 2.515 0.473 1.00 82.00 95 CYS A O 1
ATOM 785 N N . LYS A 1 96 ? 17.395 1.679 0.633 1.00 61.47 96 LYS A N 1
ATOM 786 C CA . LYS A 1 96 ? 17.855 2.644 1.655 1.00 61.47 96 LYS A CA 1
ATOM 787 C C . LYS A 1 96 ? 18.051 4.088 1.142 1.00 61.47 96 LYS A C 1
ATOM 789 O O . LYS A 1 96 ? 18.088 5.005 1.951 1.00 61.47 96 LYS A O 1
ATOM 794 N N . ASN A 1 97 ? 18.140 4.294 -0.178 1.00 58.34 97 ASN A N 1
ATOM 795 C CA . ASN A 1 97 ? 18.628 5.543 -0.792 1.00 58.34 97 ASN A CA 1
ATOM 796 C C . ASN A 1 97 ? 17.674 6.200 -1.817 1.00 58.34 97 ASN A C 1
ATOM 798 O O . ASN A 1 97 ? 18.125 7.024 -2.609 1.00 58.34 97 ASN A O 1
ATOM 802 N N . PHE A 1 98 ? 16.378 5.873 -1.851 1.00 61.81 98 PHE A N 1
ATOM 803 C CA . PHE A 1 98 ? 15.467 6.475 -2.852 1.00 61.81 98 PHE A CA 1
ATOM 804 C C . PHE A 1 98 ? 15.258 7.988 -2.646 1.00 61.81 98 PHE A C 1
ATOM 806 O O . PHE A 1 98 ? 14.911 8.680 -3.592 1.00 61.81 98 PHE A O 1
ATOM 813 N N . GLY A 1 99 ? 15.531 8.525 -1.451 1.00 51.91 99 GLY A N 1
ATOM 814 C CA . GLY A 1 99 ? 15.470 9.968 -1.183 1.00 51.91 99 GLY A CA 1
ATOM 815 C C . GLY A 1 99 ? 16.662 10.782 -1.707 1.00 51.91 99 GLY A C 1
ATOM 816 O O . GLY A 1 99 ? 16.553 11.999 -1.806 1.00 51.91 99 GLY A O 1
ATOM 817 N N . ASN A 1 100 ? 17.783 10.141 -2.069 1.00 47.44 100 ASN A N 1
ATOM 818 C CA . ASN A 1 100 ? 19.017 10.842 -2.469 1.00 47.44 100 ASN A CA 1
ATOM 819 C C . ASN A 1 100 ? 19.062 11.209 -3.960 1.00 47.44 100 ASN A C 1
ATOM 821 O O . ASN A 1 100 ? 20.007 11.843 -4.409 1.00 47.44 100 ASN A O 1
ATOM 825 N N . THR A 1 101 ? 18.089 10.763 -4.755 1.00 48.62 101 THR A N 1
ATOM 826 C CA . THR A 1 101 ? 18.051 11.027 -6.205 1.00 48.62 101 THR A CA 1
ATOM 827 C C . THR A 1 101 ? 16.967 12.014 -6.612 1.00 48.62 101 THR A C 1
ATOM 829 O O . THR A 1 101 ? 16.929 12.388 -7.780 1.00 48.62 101 THR A O 1
ATOM 832 N N . LEU A 1 102 ? 16.097 12.437 -5.688 1.00 52.56 102 LEU A N 1
ATOM 833 C CA . LEU A 1 102 ? 14.835 13.069 -6.071 1.00 52.56 102 LEU A CA 1
ATOM 834 C C . LEU A 1 102 ? 14.668 14.546 -5.696 1.00 52.56 102 LEU A C 1
ATOM 836 O O . LEU A 1 102 ? 13.825 15.152 -6.333 1.00 52.56 102 LEU A O 1
ATOM 840 N N . ASP A 1 103 ? 15.440 15.154 -4.777 1.00 45.12 103 ASP A N 1
ATOM 841 C CA . ASP A 1 103 ? 15.171 16.557 -4.368 1.00 45.12 103 ASP A CA 1
ATOM 842 C C . ASP A 1 103 ? 16.336 17.315 -3.675 1.00 45.12 103 ASP A C 1
ATOM 844 O O . ASP A 1 103 ? 16.108 18.248 -2.899 1.00 45.12 103 ASP A O 1
ATOM 848 N N . ASP A 1 104 ? 17.607 16.988 -3.942 1.00 43.12 104 ASP A N 1
ATOM 849 C CA . ASP A 1 104 ? 18.735 17.707 -3.302 1.00 43.12 104 ASP A CA 1
ATOM 850 C C . ASP A 1 104 ? 18.920 19.175 -3.765 1.00 43.12 104 ASP A C 1
ATOM 852 O O . ASP A 1 104 ? 19.788 19.882 -3.244 1.00 43.12 104 ASP A O 1
ATOM 856 N N . GLU A 1 105 ? 18.069 19.684 -4.666 1.00 44.31 105 GLU A N 1
ATOM 857 C CA . GLU A 1 105 ? 18.068 21.099 -5.073 1.00 44.31 105 GLU A CA 1
ATOM 858 C C . GLU A 1 105 ? 16.876 21.933 -4.564 1.00 44.31 105 GLU A C 1
ATOM 860 O O . GLU A 1 105 ? 16.957 23.158 -4.635 1.00 44.31 105 GLU A O 1
ATOM 865 N N . ILE A 1 106 ? 15.809 21.342 -4.000 1.00 47.34 106 ILE A N 1
ATOM 866 C CA . ILE A 1 106 ? 14.591 22.113 -3.646 1.00 47.34 106 ILE A CA 1
ATOM 867 C C . ILE A 1 106 ? 14.333 22.200 -2.134 1.00 47.34 106 ILE A C 1
ATOM 869 O O . ILE A 1 106 ? 13.758 23.185 -1.676 1.00 47.34 106 ILE A O 1
ATOM 873 N N . PHE A 1 107 ? 14.827 21.260 -1.323 1.00 41.78 107 PHE A N 1
ATOM 874 C CA . PHE A 1 107 ? 14.599 21.276 0.130 1.00 41.78 107 PHE A CA 1
ATOM 875 C C . PHE A 1 107 ? 15.908 21.162 0.913 1.00 41.78 107 PHE A C 1
ATOM 877 O O . PHE A 1 107 ? 16.190 20.162 1.577 1.00 41.78 107 PHE A O 1
ATOM 884 N N . LYS A 1 108 ? 16.718 22.222 0.835 1.00 38.31 108 LYS A N 1
ATOM 885 C CA . LYS A 1 108 ? 17.693 22.560 1.877 1.00 38.31 108 LYS A CA 1
ATOM 886 C C . LYS A 1 108 ? 17.001 23.446 2.905 1.00 38.31 108 LYS A C 1
ATOM 888 O O . LYS A 1 108 ? 17.235 24.643 2.925 1.00 38.31 108 LYS A O 1
ATOM 893 N N . ASP A 1 109 ? 16.137 22.856 3.716 1.00 37.50 109 ASP A N 1
ATOM 894 C CA . ASP A 1 109 ? 15.778 23.462 4.992 1.00 37.50 109 ASP A CA 1
ATOM 895 C C . ASP A 1 109 ? 15.522 22.365 6.025 1.00 37.50 109 ASP A C 1
ATOM 897 O O . ASP A 1 109 ? 14.787 21.406 5.784 1.00 37.50 109 ASP A O 1
ATOM 901 N N . ASP A 1 110 ? 16.238 22.511 7.137 1.00 42.00 110 ASP A N 1
ATOM 902 C CA . ASP A 1 110 ? 16.040 21.937 8.466 1.00 42.00 110 ASP A CA 1
ATOM 903 C C . ASP A 1 110 ? 14.808 21.034 8.660 1.00 42.00 110 ASP A C 1
ATOM 905 O O . ASP A 1 110 ? 13.715 21.514 8.958 1.00 42.00 110 ASP A O 1
ATOM 909 N N . CYS A 1 111 ? 14.999 19.710 8.637 1.00 34.47 111 CYS A N 1
ATOM 910 C CA . CYS A 1 111 ? 14.323 18.815 9.583 1.00 34.47 111 CYS A CA 1
ATOM 911 C C . CYS A 1 111 ? 14.914 17.398 9.541 1.00 34.47 111 CYS A C 1
ATOM 913 O O . CYS A 1 111 ? 14.992 16.766 8.488 1.00 34.47 111 CYS A O 1
ATOM 915 N N . ASP A 1 112 ? 15.237 16.866 10.715 1.00 39.53 112 ASP A N 1
ATOM 916 C CA . ASP A 1 112 ? 15.778 15.531 11.013 1.00 39.53 112 ASP A CA 1
ATOM 917 C C . ASP A 1 112 ? 14.825 14.345 10.690 1.00 39.53 112 ASP A C 1
ATOM 919 O O . ASP A 1 112 ? 14.829 13.313 11.358 1.00 39.53 112 ASP A O 1
ATOM 923 N N . SER A 1 113 ? 13.954 14.455 9.680 1.00 49.31 113 SER A N 1
ATOM 924 C CA . SER A 1 113 ? 12.906 13.452 9.428 1.00 49.31 113 SER A CA 1
ATOM 925 C C . SER A 1 113 ? 12.523 13.263 7.958 1.00 49.31 113 SER A C 1
ATOM 927 O O . SER A 1 113 ? 11.357 13.024 7.644 1.00 49.31 113 SER A O 1
ATOM 929 N N . LYS A 1 114 ? 13.488 13.300 7.024 1.00 56.28 114 LYS A N 1
ATOM 930 C CA . LYS A 1 114 ? 13.206 12.823 5.656 1.00 56.28 114 LYS A CA 1
ATOM 931 C C . LYS A 1 114 ? 12.667 11.380 5.736 1.00 56.28 114 LYS A C 1
ATOM 933 O O . LYS A 1 114 ? 13.319 10.538 6.364 1.00 56.28 114 LYS A O 1
ATOM 938 N N . PRO A 1 115 ? 11.502 11.075 5.136 1.00 57.66 115 PRO A N 1
ATOM 939 C CA . PRO A 1 115 ? 10.928 9.742 5.192 1.00 57.66 115 PRO A CA 1
ATOM 940 C C . PRO A 1 115 ? 11.897 8.743 4.565 1.00 57.66 115 PRO A C 1
ATOM 942 O O . PRO A 1 115 ? 12.190 8.774 3.371 1.00 57.66 115 PRO A O 1
ATOM 945 N N . THR A 1 116 ? 12.441 7.866 5.402 1.00 62.62 116 THR A N 1
ATOM 946 C CA . THR A 1 116 ? 13.311 6.775 4.966 1.00 62.62 116 THR A CA 1
ATOM 947 C C . THR A 1 116 ? 12.463 5.537 4.701 1.00 62.62 116 THR A C 1
ATOM 949 O O . THR A 1 116 ? 11.432 5.333 5.343 1.00 62.62 116 THR A O 1
ATOM 952 N N . SER A 1 117 ? 12.912 4.655 3.808 1.00 64.12 117 SER A N 1
ATOM 953 C CA . SER A 1 117 ? 12.257 3.354 3.544 1.00 64.12 117 SER A CA 1
ATOM 954 C C . SER A 1 117 ? 12.099 2.566 4.827 1.00 64.12 117 SER A C 1
ATOM 956 O O . SER A 1 117 ? 11.060 1.973 5.079 1.00 64.12 117 SER A O 1
ATOM 958 N N . SER A 1 118 ? 13.122 2.624 5.682 1.00 60.47 118 SER A N 1
ATOM 959 C CA . SER A 1 118 ? 13.113 2.004 7.001 1.00 60.47 118 SER A CA 1
ATOM 960 C C . SER A 1 118 ? 12.070 2.581 7.955 1.00 60.47 118 SER A C 1
ATOM 962 O O . SER A 1 118 ? 11.736 1.913 8.928 1.00 60.47 118 SER A O 1
ATOM 964 N N . GLY A 1 119 ? 11.595 3.805 7.717 1.00 75.62 119 GLY A N 1
ATOM 965 C CA . GLY A 1 119 ? 10.476 4.400 8.440 1.00 75.62 119 GLY A CA 1
ATOM 966 C C . GLY A 1 119 ? 9.167 3.748 8.015 1.00 75.62 119 GLY A C 1
ATOM 967 O O . GLY A 1 119 ? 8.508 3.119 8.834 1.00 75.62 119 GLY A O 1
ATOM 968 N N . PHE A 1 120 ? 8.848 3.795 6.720 1.00 78.94 120 PHE A N 1
ATOM 969 C CA . PHE A 1 120 ? 7.604 3.212 6.208 1.00 78.94 120 PHE A CA 1
ATOM 970 C C . PHE A 1 120 ? 7.516 1.708 6.411 1.00 78.94 120 PHE A C 1
ATOM 972 O O . PHE A 1 120 ? 6.471 1.207 6.806 1.00 78.94 120 PHE A O 1
ATOM 979 N N . LEU A 1 121 ? 8.613 0.982 6.189 1.00 85.06 121 LEU A N 1
ATOM 980 C CA . LEU A 1 121 ? 8.640 -0.473 6.301 1.00 85.06 121 LEU A CA 1
ATOM 981 C C . LEU A 1 121 ? 8.186 -0.979 7.678 1.00 85.06 121 LEU A C 1
ATOM 983 O O . LEU A 1 121 ? 7.638 -2.073 7.764 1.00 85.06 121 LEU A O 1
ATOM 987 N N . LYS A 1 122 ? 8.407 -0.199 8.743 1.00 88.56 122 LYS A N 1
ATOM 988 C CA . LYS A 1 122 ? 8.011 -0.565 10.112 1.00 88.56 122 LYS A CA 1
ATOM 989 C C . LYS A 1 122 ? 6.509 -0.451 10.360 1.00 88.56 122 LYS A C 1
ATOM 991 O O . LYS A 1 122 ? 6.017 -1.107 11.270 1.00 88.56 122 LYS A O 1
ATOM 996 N N . GLU A 1 123 ? 5.808 0.356 9.569 1.00 91.50 123 GLU A N 1
ATOM 997 C CA . GLU A 1 123 ? 4.360 0.541 9.687 1.00 91.50 123 GLU A CA 1
ATOM 998 C C . GLU A 1 123 ? 3.593 -0.629 9.062 1.00 91.50 123 GLU A C 1
ATOM 1000 O O . GLU A 1 123 ? 2.499 -0.975 9.503 1.00 91.50 123 GLU A O 1
ATOM 1005 N N . PHE A 1 124 ? 4.177 -1.270 8.047 1.00 93.81 124 PHE A N 1
ATOM 1006 C CA . PHE A 1 124 ? 3.561 -2.384 7.338 1.00 93.81 124 PHE A CA 1
ATOM 1007 C C . PHE A 1 124 ? 3.776 -3.724 8.048 1.00 93.81 124 PHE A C 1
ATOM 1009 O O . PHE A 1 124 ? 4.823 -4.022 8.623 1.00 93.81 124 PHE A O 1
ATOM 1016 N N . SER A 1 125 ? 2.772 -4.586 7.950 1.00 95.12 125 SER A N 1
ATOM 1017 C CA . SER A 1 125 ? 2.814 -5.947 8.453 1.00 95.12 125 SER A CA 1
ATOM 1018 C C . SER A 1 125 ? 3.811 -6.803 7.675 1.00 95.12 125 SER A C 1
ATOM 1020 O O . SER A 1 125 ? 3.984 -6.697 6.457 1.00 95.12 125 SER A O 1
ATOM 1022 N N . THR A 1 126 ? 4.407 -7.772 8.370 1.00 94.69 126 THR A N 1
ATOM 1023 C CA . THR A 1 126 ? 5.277 -8.774 7.742 1.00 94.69 126 THR A CA 1
ATOM 1024 C C . THR A 1 126 ? 4.560 -9.533 6.625 1.00 94.69 126 THR A C 1
ATOM 1026 O O . THR A 1 126 ? 5.177 -9.859 5.616 1.00 94.69 126 THR A O 1
ATOM 1029 N N . LYS A 1 127 ? 3.251 -9.790 6.773 1.00 95.62 127 LYS A N 1
ATOM 1030 C CA . LYS A 1 127 ? 2.447 -10.489 5.763 1.00 95.62 127 LYS A CA 1
ATOM 1031 C C . LYS A 1 127 ? 2.417 -9.711 4.448 1.00 95.62 127 LYS A C 1
ATOM 1033 O O . LYS A 1 127 ? 2.717 -10.289 3.408 1.00 95.62 127 LYS A O 1
ATOM 1038 N N . PHE A 1 128 ? 2.084 -8.424 4.505 1.00 95.50 128 PHE A N 1
ATOM 1039 C CA . PHE A 1 128 ? 2.062 -7.556 3.332 1.00 95.50 128 PHE A CA 1
ATOM 1040 C C . PHE A 1 128 ? 3.441 -7.476 2.670 1.00 95.50 128 PHE A C 1
ATOM 1042 O O . PHE A 1 128 ? 3.570 -7.701 1.467 1.00 95.50 128 PHE A O 1
ATOM 1049 N N . CYS A 1 129 ? 4.486 -7.238 3.467 1.00 94.38 129 CYS A N 1
ATOM 1050 C CA . CYS A 1 129 ? 5.856 -7.144 2.968 1.00 94.38 129 CYS A CA 1
ATOM 1051 C C . CYS A 1 129 ? 6.307 -8.434 2.267 1.00 94.38 129 CYS A C 1
ATOM 1053 O O . CYS A 1 129 ? 6.908 -8.370 1.198 1.00 94.38 129 CYS A O 1
ATOM 1055 N N . LEU A 1 130 ? 5.978 -9.608 2.818 1.00 95.06 130 LEU A N 1
ATOM 1056 C CA . LEU A 1 130 ? 6.285 -10.893 2.185 1.00 95.06 130 LEU A CA 1
ATOM 1057 C C . LEU A 1 130 ? 5.512 -11.102 0.878 1.00 95.06 130 LEU A C 1
ATOM 1059 O O . LEU A 1 130 ? 6.099 -11.593 -0.081 1.00 95.06 130 LEU A O 1
ATOM 1063 N N . GLN A 1 131 ? 4.240 -10.698 0.806 1.00 94.56 131 GLN A N 1
ATOM 1064 C CA . GLN A 1 131 ? 3.468 -10.759 -0.441 1.00 94.56 131 GLN A CA 1
ATOM 1065 C C . GLN A 1 131 ? 4.088 -9.880 -1.533 1.00 94.56 131 GLN A C 1
ATOM 1067 O O . GLN A 1 131 ? 4.221 -10.321 -2.673 1.00 94.56 131 GLN A O 1
ATOM 1072 N N . LEU A 1 132 ? 4.531 -8.671 -1.178 1.00 93.69 132 LEU A N 1
ATOM 1073 C CA . LEU A 1 132 ? 5.247 -7.797 -2.102 1.00 93.69 132 LEU A CA 1
ATOM 1074 C C . LEU A 1 132 ? 6.571 -8.422 -2.566 1.00 93.69 132 LEU A C 1
ATOM 1076 O O . LEU A 1 132 ? 6.863 -8.411 -3.760 1.00 93.69 132 LEU A O 1
ATOM 1080 N N . CYS A 1 133 ? 7.347 -9.014 -1.653 1.00 92.81 133 CYS A N 1
ATOM 1081 C CA . CYS A 1 133 ? 8.568 -9.743 -2.002 1.00 92.81 133 CYS A CA 1
ATOM 1082 C C . CYS A 1 133 ? 8.294 -10.904 -2.968 1.00 92.81 133 CYS A C 1
ATOM 1084 O O . CYS A 1 133 ? 9.014 -11.049 -3.954 1.00 92.81 133 CYS A O 1
ATOM 1086 N N . SER A 1 134 ? 7.251 -11.705 -2.724 1.00 92.75 134 SER A N 1
ATOM 1087 C CA . SER A 1 134 ? 6.830 -12.772 -3.639 1.00 92.75 134 SER A CA 1
ATOM 1088 C C . SER A 1 134 ? 6.511 -12.220 -5.026 1.00 92.75 134 SER A C 1
ATOM 1090 O O . SER A 1 134 ? 7.027 -12.733 -6.014 1.00 92.75 134 SER A O 1
ATOM 1092 N N . MET A 1 135 ? 5.755 -11.121 -5.099 1.00 91.56 135 MET A N 1
ATOM 1093 C CA . MET A 1 135 ? 5.403 -10.487 -6.370 1.00 91.56 135 MET A CA 1
ATOM 1094 C C . MET A 1 135 ? 6.634 -9.989 -7.133 1.00 91.56 135 MET A C 1
ATOM 1096 O O . MET A 1 135 ? 6.719 -10.150 -8.348 1.00 91.56 135 MET A O 1
ATOM 1100 N N . VAL A 1 136 ? 7.617 -9.412 -6.437 1.00 90.56 136 VAL A N 1
ATOM 1101 C CA . VAL A 1 136 ? 8.892 -9.024 -7.053 1.00 90.56 136 VAL A CA 1
ATOM 1102 C C . VAL A 1 136 ? 9.607 -10.262 -7.600 1.00 90.56 136 VAL A C 1
ATOM 1104 O O . VAL A 1 136 ? 9.922 -10.299 -8.787 1.00 90.56 136 VAL A O 1
ATOM 1107 N N . LEU A 1 137 ? 9.812 -11.298 -6.779 1.00 89.75 137 LEU A N 1
ATOM 1108 C CA . LEU A 1 137 ? 10.535 -12.518 -7.167 1.00 89.75 137 LEU A CA 1
ATOM 1109 C C . LEU A 1 137 ? 9.900 -13.236 -8.366 1.00 89.75 137 LEU A C 1
ATOM 1111 O 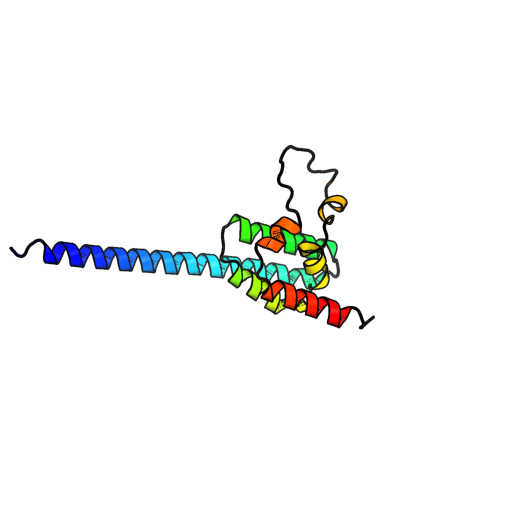O . LEU A 1 137 ? 10.614 -13.676 -9.266 1.00 89.75 137 LEU A O 1
ATOM 1115 N N . GLU A 1 138 ? 8.571 -13.317 -8.413 1.00 88.75 138 GLU A N 1
ATOM 1116 C CA . GLU A 1 138 ? 7.831 -13.935 -9.519 1.00 88.75 138 GLU A CA 1
ATOM 1117 C C . GLU A 1 138 ? 8.005 -13.202 -10.854 1.00 88.75 138 GLU A C 1
ATOM 1119 O O . GLU A 1 138 ? 7.810 -13.801 -11.913 1.00 88.75 138 GLU A O 1
ATOM 1124 N N . ASN A 1 139 ? 8.361 -11.917 -10.828 1.00 84.12 139 ASN A N 1
ATOM 1125 C CA . ASN A 1 139 ? 8.512 -11.095 -12.026 1.00 84.12 139 ASN A CA 1
ATOM 1126 C C . ASN A 1 139 ? 9.979 -10.795 -12.385 1.00 84.12 139 ASN A C 1
ATOM 1128 O O . ASN A 1 139 ? 10.233 -10.354 -13.501 1.00 84.12 139 ASN A O 1
ATOM 1132 N N . VAL A 1 140 ? 10.949 -11.115 -11.518 1.00 80.06 140 VAL A N 1
ATOM 1133 C CA . VAL A 1 140 ? 12.395 -10.975 -11.809 1.00 80.06 140 VAL A CA 1
ATOM 1134 C C . VAL A 1 140 ? 12.850 -11.873 -12.970 1.00 80.06 140 VAL A C 1
ATOM 1136 O O . VAL A 1 140 ? 13.733 -11.487 -13.728 1.00 80.06 140 VAL A O 1
ATOM 1139 N N . ASN A 1 141 ? 12.230 -13.043 -13.150 1.00 68.19 141 ASN A N 1
ATOM 1140 C CA . ASN A 1 141 ? 12.621 -14.020 -14.179 1.00 68.19 141 ASN A CA 1
ATOM 1141 C C . ASN A 1 141 ? 11.785 -13.952 -15.469 1.00 68.19 141 ASN A C 1
ATOM 1143 O O . ASN A 1 141 ? 11.959 -14.796 -16.343 1.00 68.19 141 ASN A O 1
ATOM 1147 N N . LYS A 1 142 ? 10.854 -12.998 -15.588 1.00 69.62 142 LYS A N 1
ATOM 1148 C CA . LYS A 1 142 ? 9.988 -12.841 -16.775 1.00 69.62 142 LYS A CA 1
ATOM 1149 C C . LYS A 1 142 ? 10.551 -11.850 -17.805 1.00 69.62 142 LYS A C 1
ATOM 1151 O O . LYS A 1 142 ? 9.792 -11.348 -18.631 1.00 69.62 142 LYS A O 1
ATOM 1156 N N . SER A 1 143 ? 11.847 -11.552 -17.713 1.00 51.75 143 SER A N 1
ATOM 1157 C CA . SER A 1 143 ? 12.559 -10.697 -18.665 1.00 51.75 143 SER A CA 1
ATOM 1158 C C . SER A 1 143 ? 12.925 -11.425 -19.952 1.00 51.75 143 SER A C 1
ATOM 1160 O O . SER A 1 143 ? 13.098 -12.663 -19.916 1.00 51.75 143 SER A O 1
#